Protein AF-A0A821HQ86-F1 (afdb_monomer_lite)

Radius of gyration: 12.58 Å; chains: 1; bounding box: 33×30×31 Å

Sequence (68 aa):
MVLDYSCLQGQSLSVCDSRLISTSFSKENRLFLRSPNYPHEYENSLNCSCQISAVKSQMKFLDFYLEE

Secondary structure (DSSP, 8-state):
----THHHHS-EEETTS--EEEGGG-TTS--EEE-TTTTSPPPTT-----EEE-SS-----S------

Organism: NCBI:txid392030

pLDDT: mean 83.46, std 10.71, range [51.75, 95.38]

InterPro domains:
  IPR000859 CUB domain [PF00431] (28-67)
  IPR035914 Spermadhesin, CUB domain superfamily [G3DSA:2.60.120.290] (13-68)
  IPR035914 Spermadhesin, CUB domain superfamily [SSF49854] (29-67)

Foldseek 3Di:
DDQDCVLVVDAEDELAPQDEAELVPPPVSDYHYDHPPPVDDHDPPDDGHYHYDDPDDDDDDSDDDDDD

Structure (mmCIF, N/CA/C/O backbone):
data_AF-A0A821HQ86-F1
#
_entry.id   AF-A0A821HQ86-F1
#
loop_
_atom_site.group_PDB
_atom_site.id
_atom_site.type_symbol
_atom_site.label_atom_id
_atom_site.label_alt_id
_atom_site.label_comp_id
_atom_site.label_asym_id
_atom_site.label_entity_id
_atom_site.label_seq_id
_atom_site.pdbx_PDB_ins_code
_atom_site.Cartn_x
_atom_site.Cartn_y
_atom_site.Cartn_z
_atom_site.occupancy
_atom_site.B_iso_or_equiv
_atom_site.auth_seq_id
_atom_site.auth_comp_id
_atom_site.auth_asym_id
_atom_site.auth_atom_id
_atom_site.pdbx_PDB_model_num
ATOM 1 N N . MET A 1 1 ? 3.523 -22.850 -3.511 1.00 51.75 1 MET A N 1
ATOM 2 C CA . MET A 1 1 ? 3.003 -21.596 -2.929 1.00 51.75 1 MET A CA 1
ATOM 3 C C . MET A 1 1 ? 1.690 -21.309 -3.640 1.00 51.75 1 MET A C 1
ATOM 5 O O . MET A 1 1 ? 1.703 -21.267 -4.860 1.00 51.75 1 MET A O 1
ATOM 9 N N . VAL A 1 2 ? 0.556 -21.288 -2.936 1.00 53.69 2 VAL A N 1
ATOM 10 C CA . VAL A 1 2 ? -0.747 -20.983 -3.558 1.00 53.69 2 VAL A CA 1
ATOM 11 C C . VAL A 1 2 ? -0.901 -19.469 -3.527 1.00 53.69 2 VAL A C 1
ATOM 13 O O . VAL A 1 2 ? -0.854 -18.895 -2.442 1.00 53.69 2 VAL A O 1
ATOM 16 N N . LEU A 1 3 ? -1.029 -18.840 -4.695 1.00 60.19 3 LEU A N 1
ATOM 17 C CA . LEU A 1 3 ? -1.261 -17.400 -4.798 1.00 60.19 3 LEU A CA 1
ATOM 18 C C . LEU A 1 3 ? -2.673 -17.092 -4.286 1.00 60.19 3 LEU A C 1
ATOM 20 O O . LEU A 1 3 ? -3.662 -17.613 -4.805 1.00 60.19 3 LEU A O 1
ATOM 24 N N . ASP A 1 4 ? -2.760 -16.289 -3.227 1.00 69.06 4 ASP A N 1
ATOM 25 C CA . ASP A 1 4 ? -4.024 -15.845 -2.643 1.00 69.06 4 ASP A CA 1
ATOM 26 C C . ASP A 1 4 ? -4.431 -14.502 -3.265 1.00 69.06 4 ASP A C 1
ATOM 28 O O . ASP A 1 4 ? -4.008 -13.430 -2.832 1.00 69.06 4 ASP A O 1
ATOM 32 N N . TYR A 1 5 ? -5.286 -14.572 -4.287 1.00 70.12 5 TYR A N 1
ATOM 33 C CA . TYR A 1 5 ? -5.811 -13.408 -5.008 1.00 70.12 5 TYR A CA 1
ATOM 34 C C . TYR A 1 5 ? -6.978 -12.711 -4.301 1.00 70.12 5 TYR A C 1
ATOM 36 O O . TYR A 1 5 ? -7.668 -11.892 -4.914 1.00 70.12 5 TYR A O 1
ATOM 44 N N . SER A 1 6 ? -7.235 -13.000 -3.021 1.00 73.25 6 SER A N 1
ATOM 45 C CA . SER A 1 6 ? -8.314 -12.336 -2.278 1.00 73.25 6 SER A CA 1
ATOM 46 C C . SER A 1 6 ? -8.170 -10.808 -2.256 1.00 73.25 6 SER A C 1
ATOM 48 O O . SER A 1 6 ? -9.175 -10.098 -2.199 1.00 73.25 6 SER A O 1
ATOM 50 N N . CYS A 1 7 ? -6.948 -10.285 -2.408 1.00 75.56 7 CYS A N 1
ATOM 51 C CA . CYS A 1 7 ? -6.688 -8.853 -2.542 1.00 75.56 7 CYS A CA 1
ATOM 52 C C . CYS A 1 7 ? -7.245 -8.225 -3.834 1.00 75.56 7 CYS A C 1
ATOM 54 O O . CYS A 1 7 ? -7.469 -7.016 -3.846 1.00 75.56 7 CYS A O 1
ATOM 56 N N . LEU A 1 8 ? -7.499 -9.008 -4.893 1.00 79.75 8 LEU A N 1
ATOM 57 C CA . LEU A 1 8 ? -8.079 -8.526 -6.156 1.00 79.75 8 LEU A CA 1
ATOM 58 C C . LEU A 1 8 ? -9.602 -8.353 -6.084 1.00 79.75 8 LEU A C 1
ATOM 60 O O . LEU A 1 8 ? -10.177 -7.646 -6.904 1.00 79.75 8 LEU A O 1
ATOM 64 N N . GLN A 1 9 ? -10.251 -9.001 -5.118 1.00 73.62 9 GLN A N 1
ATOM 65 C CA . GLN A 1 9 ? -11.711 -9.045 -4.995 1.00 73.62 9 GLN A CA 1
ATOM 66 C C . GLN A 1 9 ? -12.235 -8.127 -3.877 1.00 73.62 9 GLN A C 1
ATOM 68 O O . GLN A 1 9 ? -13.432 -7.855 -3.819 1.00 73.62 9 GLN A O 1
ATOM 73 N N . GLY A 1 10 ? -11.354 -7.650 -2.989 1.00 68.81 10 GLY A N 1
ATOM 74 C CA . GLY A 1 10 ? -11.699 -6.805 -1.844 1.00 68.81 10 GLY A CA 1
ATOM 75 C C . GLY A 1 10 ? -11.249 -5.347 -1.965 1.00 68.81 10 GLY A C 1
ATOM 76 O O . GLY A 1 10 ? -10.527 -4.956 -2.882 1.00 68.81 10 GLY A O 1
ATOM 77 N N . GLN A 1 11 ? -11.646 -4.533 -0.979 1.00 76.44 11 GLN A N 1
ATOM 78 C CA . GLN A 1 11 ? -11.156 -3.163 -0.839 1.00 76.44 11 GLN A CA 1
ATOM 79 C C . GLN A 1 11 ? -9.650 -3.179 -0.555 1.00 76.44 11 GLN A C 1
ATOM 81 O O . GLN A 1 11 ? -9.193 -3.699 0.467 1.00 76.44 11 GLN A O 1
ATOM 86 N N . SER A 1 12 ? -8.881 -2.590 -1.462 1.00 84.19 12 SER A N 1
ATOM 87 C CA . SER A 1 12 ? -7.429 -2.538 -1.366 1.00 84.19 12 SER A CA 1
ATOM 88 C C . SER A 1 12 ? -6.900 -1.130 -1.553 1.00 84.19 12 SER A C 1
ATOM 90 O O . SER A 1 12 ? -7.474 -0.358 -2.320 1.00 84.19 12 SER A O 1
ATOM 92 N N . LEU A 1 13 ? -5.754 -0.852 -0.952 1.00 88.75 13 LEU A N 1
ATOM 93 C CA . LEU A 1 13 ? -5.022 0.391 -1.146 1.00 88.75 13 LEU A CA 1
ATOM 94 C C . LEU A 1 13 ? -3.633 0.103 -1.709 1.00 88.75 13 LEU A C 1
ATOM 96 O O . LEU A 1 13 ? -3.052 -0.954 -1.442 1.00 88.75 13 LEU A O 1
ATOM 100 N N . SER A 1 14 ? -3.105 1.062 -2.464 1.00 91.56 14 SER A N 1
ATOM 101 C CA . SER A 1 14 ? -1.696 1.049 -2.833 1.00 91.56 14 SER A CA 1
ATOM 102 C C . SER A 1 14 ? -0.853 1.500 -1.642 1.00 91.56 14 SER A C 1
ATOM 104 O O . SER A 1 14 ? -1.196 2.462 -0.951 1.00 91.56 14 SER A O 1
ATOM 106 N N . VAL A 1 15 ? 0.288 0.849 -1.422 1.00 92.56 15 VAL A N 1
ATOM 107 C CA . VAL A 1 15 ? 1.288 1.299 -0.438 1.00 92.56 15 VAL A CA 1
ATOM 108 C C . VAL A 1 15 ? 1.923 2.645 -0.814 1.00 92.56 15 VAL A C 1
ATOM 110 O O . VAL A 1 15 ? 2.555 3.273 0.030 1.00 92.56 15 VAL A O 1
ATOM 113 N N . CYS A 1 16 ? 1.738 3.109 -2.054 1.00 93.25 16 CYS A N 1
ATOM 114 C CA . CYS A 1 16 ? 2.258 4.386 -2.549 1.00 93.25 16 CYS A CA 1
ATOM 115 C C . CYS A 1 16 ? 1.294 5.567 -2.383 1.00 93.25 16 CYS A C 1
ATOM 117 O O . CYS A 1 16 ? 1.686 6.708 -2.612 1.00 93.25 16 CYS A O 1
ATOM 119 N N . ASP A 1 17 ? 0.053 5.339 -1.945 1.00 87.44 17 ASP A N 1
ATOM 120 C CA . ASP A 1 17 ? -0.971 6.392 -1.907 1.00 87.44 17 ASP A CA 1
ATOM 121 C C . ASP A 1 17 ? -0.760 7.467 -0.818 1.00 87.44 17 ASP A C 1
ATOM 123 O O . ASP A 1 17 ? -1.609 8.341 -0.671 1.00 87.44 17 ASP A O 1
ATOM 127 N N . SER A 1 18 ? 0.338 7.446 -0.046 1.00 71.88 18 SER A N 1
ATOM 128 C CA . SER A 1 18 ? 0.693 8.435 1.002 1.00 71.88 18 SER A CA 1
ATOM 129 C C . SER A 1 18 ? -0.426 8.758 2.014 1.00 71.88 18 SER A C 1
ATOM 131 O O . SER A 1 18 ? -0.390 9.770 2.713 1.00 71.88 18 SER A O 1
ATOM 133 N N . ARG A 1 19 ? -1.448 7.902 2.109 1.00 74.81 19 ARG A N 1
ATOM 134 C CA . ARG A 1 19 ? -2.621 8.094 2.967 1.00 74.81 19 ARG A CA 1
ATOM 135 C C . ARG A 1 19 ? -2.377 7.494 4.344 1.00 74.81 19 ARG A C 1
ATOM 137 O O . ARG A 1 19 ? -1.783 6.423 4.472 1.00 74.81 19 ARG A O 1
ATOM 144 N N . LEU A 1 20 ? -2.920 8.149 5.371 1.00 78.12 20 LEU A N 1
ATOM 145 C CA . LEU A 1 20 ? -3.079 7.522 6.677 1.00 78.12 20 LEU A CA 1
ATOM 146 C C . LEU A 1 20 ? -4.188 6.476 6.583 1.00 78.12 20 LEU A C 1
ATOM 148 O O . LEU A 1 20 ? -5.354 6.784 6.335 1.00 78.12 20 LEU A O 1
ATOM 152 N N . ILE A 1 21 ? -3.805 5.227 6.788 1.00 81.25 21 ILE A N 1
ATOM 153 C CA . ILE A 1 21 ? -4.707 4.092 6.732 1.00 81.25 21 ILE A CA 1
ATOM 154 C C . ILE A 1 21 ? -5.259 3.879 8.136 1.00 81.25 21 ILE A C 1
ATOM 156 O O . ILE A 1 21 ? -4.551 3.399 9.022 1.00 81.25 21 ILE A O 1
ATOM 160 N N . SER A 1 22 ? -6.526 4.238 8.347 1.00 76.56 22 SER A N 1
ATOM 161 C CA . SER A 1 22 ? -7.220 3.938 9.599 1.00 76.56 22 SER A CA 1
ATOM 162 C C . SER A 1 22 ? -8.108 2.710 9.435 1.00 76.56 22 SER A C 1
ATOM 164 O O . SER A 1 22 ? -8.973 2.651 8.561 1.00 76.56 22 SER A O 1
ATOM 166 N N . THR A 1 23 ? -7.899 1.725 10.304 1.00 70.19 23 THR A N 1
ATOM 167 C CA . THR A 1 23 ? -8.681 0.475 10.333 1.00 70.19 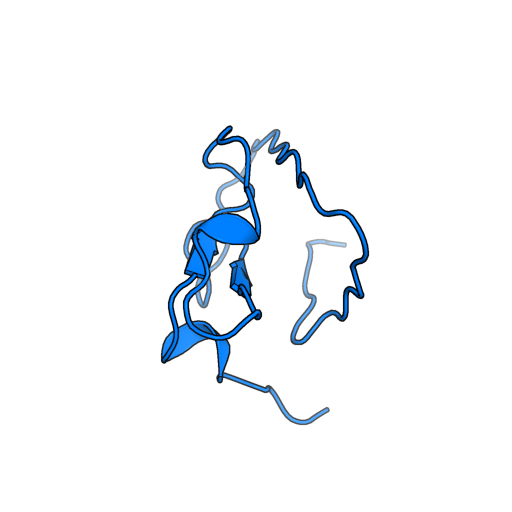23 THR A CA 1
ATOM 168 C C . THR A 1 23 ? -10.156 0.695 10.679 1.00 70.19 23 THR A C 1
ATOM 170 O O . THR A 1 23 ? -10.981 -0.161 10.376 1.00 70.19 23 THR A O 1
ATOM 173 N N . SER A 1 24 ? -10.510 1.870 11.209 1.00 68.75 24 SER A N 1
ATOM 174 C CA . SER A 1 24 ? -11.896 2.296 11.440 1.00 68.75 24 SER A CA 1
ATOM 175 C C . SER A 1 24 ? -12.725 2.428 10.156 1.00 68.75 24 SER A C 1
ATOM 177 O O . SER A 1 24 ? -13.947 2.321 10.214 1.00 68.75 24 SER A O 1
ATOM 179 N N . PHE A 1 25 ? -12.086 2.622 8.996 1.00 64.19 25 PHE A N 1
ATOM 180 C CA . PHE A 1 25 ? -12.765 2.710 7.697 1.00 64.19 25 PHE A CA 1
ATOM 181 C C . PHE A 1 25 ? -13.019 1.345 7.045 1.00 64.19 25 PHE A C 1
ATOM 183 O O . PHE A 1 25 ? -13.785 1.252 6.087 1.00 64.19 25 PHE A O 1
ATOM 190 N N . SER A 1 26 ? -12.386 0.279 7.540 1.00 66.44 26 SER A N 1
ATOM 191 C CA . SER A 1 26 ? -12.539 -1.066 6.988 1.00 66.44 26 SER A CA 1
ATOM 192 C C . SER A 1 26 ? -13.783 -1.735 7.578 1.00 66.44 26 SER A C 1
ATOM 194 O O . SER A 1 26 ? -13.780 -2.170 8.731 1.00 66.44 26 SER A O 1
ATOM 196 N N . LYS A 1 27 ? -14.818 -1.906 6.751 1.00 66.19 27 LYS A N 1
ATOM 197 C CA . LYS A 1 27 ? -16.090 -2.546 7.128 1.00 66.19 27 LYS A CA 1
ATOM 198 C C . LYS A 1 27 ? -15.936 -4.007 7.587 1.00 66.19 27 LYS A C 1
ATOM 200 O O . LYS A 1 27 ? -16.777 -4.495 8.331 1.00 66.19 27 LYS A O 1
ATOM 205 N N . GLU A 1 28 ? -14.859 -4.682 7.183 1.00 70.38 28 GLU A N 1
ATOM 206 C CA . GLU A 1 28 ? -14.612 -6.107 7.463 1.00 70.38 28 GLU A CA 1
ATOM 207 C C . GLU A 1 28 ? -13.433 -6.361 8.417 1.00 70.38 28 GLU A C 1
ATOM 209 O O . GLU A 1 28 ? -12.922 -7.476 8.494 1.00 70.38 28 GLU A O 1
ATOM 214 N N . ASN A 1 29 ? -12.969 -5.331 9.137 1.00 76.81 29 ASN A N 1
ATOM 215 C CA . ASN A 1 29 ? -11.772 -5.391 9.995 1.00 76.81 29 ASN A CA 1
ATOM 216 C C . ASN A 1 29 ? -10.518 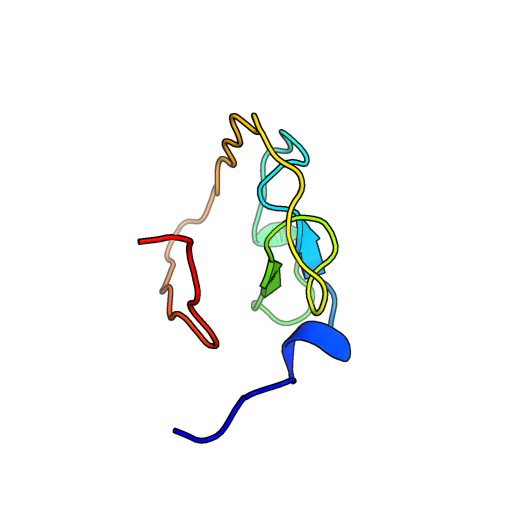-5.985 9.301 1.00 76.81 29 ASN A C 1
ATOM 218 O O . ASN A 1 29 ? -9.616 -6.515 9.950 1.00 76.81 29 ASN A O 1
ATOM 222 N N . ARG A 1 30 ? -10.467 -5.911 7.967 1.00 81.56 30 ARG A N 1
ATOM 223 C CA . ARG A 1 30 ? -9.386 -6.399 7.119 1.00 81.56 30 ARG A CA 1
ATOM 224 C C . ARG A 1 30 ? -9.199 -5.432 5.964 1.00 81.56 30 ARG A C 1
ATOM 226 O O . ARG A 1 30 ? -10.157 -4.984 5.344 1.00 81.56 30 ARG A O 1
ATOM 233 N N . LEU A 1 31 ? -7.941 -5.168 5.654 1.00 84.75 31 LEU A N 1
ATOM 234 C CA . LEU A 1 31 ? -7.544 -4.317 4.551 1.00 84.75 31 LEU A CA 1
ATOM 235 C C . LEU A 1 31 ? -6.468 -5.022 3.739 1.00 84.75 31 LEU A C 1
ATOM 237 O O . LEU A 1 31 ? -5.585 -5.665 4.307 1.00 84.75 31 LEU A O 1
ATOM 241 N N . PHE A 1 32 ? -6.525 -4.859 2.422 1.00 89.06 32 PHE A N 1
ATOM 242 C CA . PHE A 1 32 ? -5.466 -5.312 1.535 1.00 89.06 32 PHE A CA 1
ATOM 243 C C . PHE A 1 32 ? -4.562 -4.156 1.132 1.00 89.06 32 PHE A C 1
ATOM 245 O O . PHE A 1 32 ? -5.039 -3.093 0.734 1.00 89.06 32 PHE A O 1
ATOM 252 N N . LEU A 1 33 ? -3.257 -4.392 1.203 1.00 90.44 33 LEU A N 1
ATOM 253 C CA . LEU A 1 33 ? -2.234 -3.471 0.726 1.00 90.44 33 LEU A CA 1
ATOM 254 C C . LEU A 1 33 ? -1.491 -4.118 -0.425 1.00 90.44 33 LEU A C 1
ATOM 256 O O . LEU A 1 33 ? -1.187 -5.310 -0.371 1.00 90.44 33 LEU A O 1
ATOM 260 N N . ARG A 1 34 ? -1.248 -3.334 -1.469 1.00 92.69 34 ARG A N 1
ATOM 261 C CA . ARG A 1 34 ? -0.618 -3.798 -2.701 1.00 92.69 34 ARG A CA 1
ATOM 262 C C . ARG A 1 34 ? 0.454 -2.818 -3.158 1.00 92.69 34 ARG A C 1
ATOM 264 O O . ARG A 1 34 ? 0.352 -1.624 -2.874 1.00 92.69 34 ARG A O 1
ATOM 271 N N . SER A 1 35 ? 1.453 -3.317 -3.880 1.00 93.69 35 SER A N 1
ATOM 272 C CA . SER A 1 35 ? 2.302 -2.461 -4.711 1.00 93.69 35 SER A CA 1
ATOM 273 C C . SER A 1 35 ? 1.434 -1.727 -5.746 1.00 93.69 35 SER A C 1
ATOM 275 O O . SER A 1 35 ? 0.327 -2.188 -6.063 1.00 93.69 35 SER A O 1
ATOM 277 N N . PRO A 1 36 ? 1.890 -0.580 -6.272 1.00 93.19 36 PRO A N 1
ATOM 278 C CA . PRO A 1 36 ? 1.208 0.041 -7.395 1.00 93.19 36 PRO A CA 1
ATOM 279 C C . PRO A 1 36 ? 1.152 -0.951 -8.560 1.00 93.19 36 PRO A C 1
ATOM 281 O O . PRO A 1 36 ? 2.025 -1.803 -8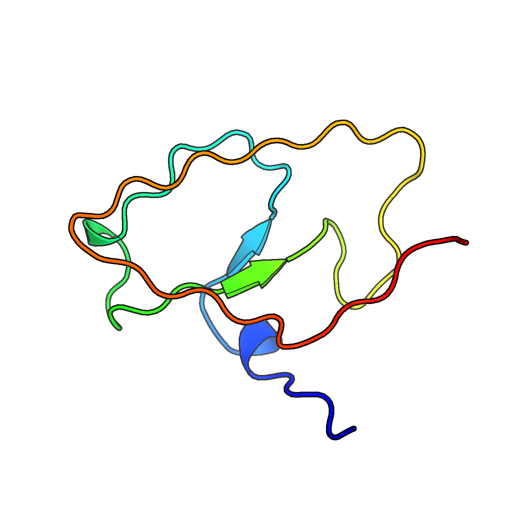.709 1.00 93.19 36 PRO A O 1
ATOM 284 N N . ASN A 1 37 ? 0.061 -0.877 -9.318 1.00 91.88 37 ASN A N 1
ATOM 285 C CA . ASN A 1 37 ? -0.258 -1.734 -10.463 1.00 91.88 37 ASN A CA 1
ATOM 286 C C . ASN A 1 37 ? -0.428 -3.236 -10.209 1.00 91.88 37 ASN A C 1
ATOM 288 O O . ASN A 1 37 ? -0.792 -3.938 -11.151 1.00 91.88 37 ASN A O 1
ATOM 292 N N . TYR A 1 38 ? -0.284 -3.738 -8.976 1.00 91.50 38 TYR A N 1
ATOM 293 C CA . TYR A 1 38 ? -0.512 -5.157 -8.687 1.00 91.50 38 TYR A CA 1
ATOM 294 C C . TYR A 1 38 ? -1.884 -5.630 -9.218 1.00 91.50 38 TYR A C 1
ATOM 296 O O . TYR A 1 38 ? -2.920 -5.054 -8.844 1.00 91.50 38 TYR A O 1
ATOM 304 N N . PRO A 1 39 ? -1.930 -6.705 -10.031 1.00 92.19 39 PRO A N 1
ATOM 305 C CA . PRO A 1 39 ? -0.932 -7.784 -10.119 1.00 92.19 39 PRO A CA 1
ATOM 306 C C . PRO A 1 39 ? 0.179 -7.598 -11.167 1.00 92.19 39 PRO A C 1
ATOM 308 O O . PRO A 1 39 ? 0.957 -8.521 -11.386 1.00 92.19 39 PRO A O 1
ATOM 311 N N . HIS A 1 40 ? 0.247 -6.450 -11.833 1.00 91.94 40 HIS A N 1
ATOM 312 C CA . HIS A 1 40 ? 1.341 -6.108 -12.739 1.00 91.94 40 HIS A CA 1
ATOM 313 C C . HIS A 1 40 ? 2.558 -5.569 -11.975 1.00 91.94 40 HIS A C 1
ATOM 315 O O . HIS A 1 40 ? 2.489 -5.298 -10.773 1.00 91.94 40 HIS A O 1
ATOM 321 N N . GLU A 1 41 ? 3.670 -5.425 -12.693 1.00 93.88 41 GLU A N 1
ATOM 322 C CA . GLU A 1 41 ? 4.919 -4.881 -12.164 1.00 93.88 41 GLU A CA 1
ATOM 323 C C . GLU A 1 41 ? 4.732 -3.449 -11.643 1.00 93.88 41 GLU A C 1
ATOM 325 O O . GLU A 1 41 ? 3.986 -2.642 -12.210 1.00 93.88 41 GLU A O 1
ATOM 330 N N . TYR A 1 42 ? 5.417 -3.148 -10.543 1.00 94.38 42 TYR A N 1
ATOM 331 C CA . TYR A 1 42 ? 5.506 -1.796 -10.010 1.00 94.38 42 TYR A CA 1
ATOM 332 C C . TYR A 1 42 ? 6.455 -0.955 -10.873 1.00 94.38 42 TYR A C 1
ATOM 334 O O . TYR A 1 42 ? 7.373 -1.478 -11.500 1.00 94.38 42 TYR A O 1
ATOM 342 N N . GLU A 1 43 ? 6.254 0.359 -10.912 1.00 95.38 43 GLU A N 1
ATOM 343 C CA . GLU A 1 43 ? 7.146 1.245 -11.656 1.00 95.38 43 GLU A CA 1
ATOM 344 C C . GLU A 1 43 ? 8.536 1.356 -11.017 1.00 95.38 43 GLU A C 1
ATOM 346 O O . GLU A 1 43 ? 8.714 1.294 -9.800 1.00 95.38 43 GLU A O 1
ATOM 351 N N . ASN A 1 44 ? 9.536 1.622 -11.854 1.00 95.19 44 ASN A N 1
ATOM 352 C CA . ASN A 1 44 ? 10.879 1.941 -11.389 1.00 95.19 44 ASN A CA 1
ATOM 353 C C . ASN A 1 44 ? 10.920 3.249 -10.586 1.00 95.19 44 ASN A C 1
ATOM 355 O O . ASN A 1 44 ? 10.124 4.165 -10.794 1.00 95.19 44 ASN A O 1
ATOM 359 N N . SER A 1 45 ? 11.928 3.361 -9.716 1.00 94.69 45 SER A N 1
ATOM 360 C CA . SER A 1 45 ? 12.249 4.598 -8.982 1.00 94.69 45 SER A CA 1
ATOM 361 C C . SER A 1 45 ? 11.147 5.094 -8.033 1.00 94.69 45 SER A C 1
ATOM 363 O O . SER A 1 45 ? 11.049 6.290 -7.752 1.00 94.69 45 SER A O 1
ATOM 365 N N . LEU A 1 46 ? 10.340 4.179 -7.498 1.00 93.50 46 LEU A N 1
ATOM 366 C CA . LEU A 1 46 ? 9.341 4.488 -6.482 1.00 93.50 46 LEU A CA 1
ATOM 367 C C . LEU A 1 46 ? 9.956 4.560 -5.077 1.00 93.50 46 LEU A C 1
ATOM 369 O O . LEU A 1 46 ? 10.748 3.711 -4.678 1.00 93.50 46 LEU A O 1
ATOM 373 N N . ASN A 1 47 ? 9.530 5.554 -4.297 1.00 93.19 47 ASN A N 1
ATOM 374 C CA . ASN A 1 47 ? 9.821 5.662 -2.868 1.00 93.19 47 ASN A CA 1
ATOM 375 C C . ASN A 1 47 ? 8.500 5.766 -2.104 1.00 93.19 47 ASN A C 1
ATOM 377 O O . ASN A 1 47 ? 7.977 6.859 -1.875 1.00 93.19 47 ASN A O 1
ATOM 381 N N . CYS A 1 48 ? 7.924 4.611 -1.784 1.00 93.25 48 CYS A N 1
ATOM 382 C CA . CYS A 1 48 ? 6.590 4.528 -1.210 1.00 93.25 48 CYS A CA 1
ATOM 383 C C . CYS A 1 48 ? 6.640 4.354 0.303 1.00 93.25 48 CYS A C 1
ATOM 385 O O . CYS A 1 48 ? 7.412 3.562 0.837 1.00 93.25 48 CY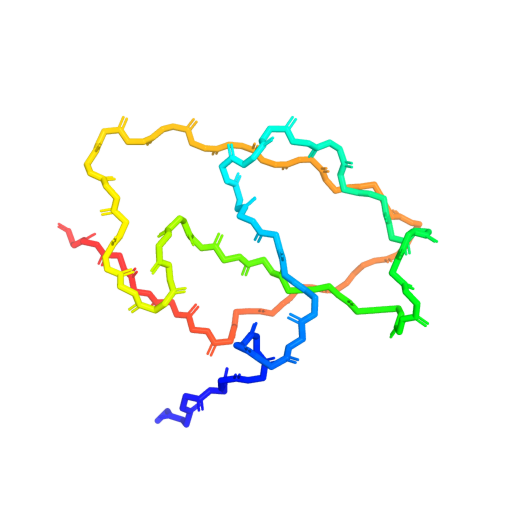S A O 1
ATOM 387 N N . SER A 1 49 ? 5.761 5.076 0.989 1.00 91.50 49 SER A N 1
ATOM 388 C CA . SER A 1 49 ? 5.554 4.957 2.424 1.00 91.50 49 SER A CA 1
ATOM 389 C C . SER A 1 49 ? 4.063 5.024 2.714 1.00 91.50 49 SER A C 1
ATOM 391 O O . SER A 1 49 ? 3.344 5.865 2.171 1.00 91.50 49 SER A O 1
ATOM 393 N N . CYS A 1 50 ? 3.599 4.137 3.588 1.00 89.38 50 CYS A N 1
ATOM 394 C CA . CYS A 1 50 ? 2.238 4.156 4.094 1.00 89.38 50 CYS A CA 1
ATOM 395 C C . CYS A 1 50 ? 2.260 4.068 5.618 1.00 89.38 50 CYS A C 1
ATOM 397 O O . CYS A 1 50 ? 3.051 3.332 6.210 1.00 89.38 50 CYS A O 1
ATOM 399 N N . GLN A 1 51 ? 1.382 4.833 6.264 1.00 89.81 51 GLN A N 1
ATOM 400 C CA . GLN A 1 51 ? 1.257 4.844 7.715 1.00 89.81 51 GLN A CA 1
ATOM 401 C C . GLN A 1 51 ? -0.069 4.209 8.110 1.00 89.81 51 GLN A C 1
ATOM 403 O O . GLN A 1 51 ? -1.138 4.658 7.694 1.00 89.81 51 GLN A O 1
ATOM 408 N N . ILE A 1 52 ? -0.000 3.172 8.942 1.00 87.56 52 ILE A N 1
ATOM 409 C CA . ILE A 1 52 ? -1.175 2.428 9.394 1.00 87.56 52 ILE A CA 1
ATOM 410 C C . ILE A 1 52 ? -1.436 2.763 10.857 1.00 87.56 52 ILE A C 1
ATOM 412 O O . ILE A 1 52 ? -0.583 2.564 11.718 1.00 87.56 52 ILE A O 1
ATOM 416 N N . SER A 1 53 ? -2.636 3.269 11.128 1.00 87.69 53 SER A N 1
ATOM 417 C CA . SER A 1 53 ? -3.124 3.575 12.468 1.00 87.69 53 SER A CA 1
ATOM 418 C C . SER A 1 53 ? -4.150 2.522 12.890 1.00 87.69 53 SER A C 1
ATOM 420 O O . SER A 1 53 ? -5.250 2.422 12.332 1.00 87.69 53 SER A O 1
ATOM 422 N N . ALA A 1 54 ? -3.771 1.695 13.864 1.00 84.94 54 ALA A N 1
ATOM 423 C CA . ALA A 1 54 ? -4.607 0.638 14.420 1.00 84.94 54 ALA A CA 1
ATOM 424 C C . ALA A 1 54 ? -4.270 0.408 15.898 1.00 84.94 54 ALA A C 1
ATOM 426 O O . ALA A 1 54 ? -3.113 0.507 16.295 1.00 84.94 54 ALA A O 1
ATOM 427 N N . VAL A 1 55 ? -5.279 0.061 16.704 1.00 85.50 55 VAL A N 1
ATOM 428 C CA . VAL A 1 55 ? -5.085 -0.289 18.126 1.00 85.50 55 VAL A CA 1
ATOM 429 C C . VAL A 1 55 ? -4.395 -1.652 18.265 1.00 85.50 55 VAL A C 1
ATOM 431 O O . VAL 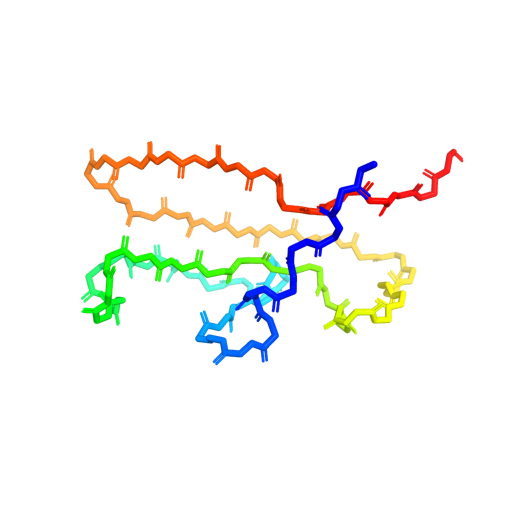A 1 55 ? -3.553 -1.841 19.138 1.00 85.50 55 VAL A O 1
ATOM 434 N N . LYS A 1 56 ? -4.745 -2.605 17.393 1.00 86.44 56 LYS A N 1
ATOM 435 C CA . LYS A 1 56 ? -4.084 -3.906 17.223 1.00 86.44 56 LYS A CA 1
ATOM 436 C C . LYS A 1 56 ? -4.080 -4.253 15.741 1.00 86.44 56 LYS A C 1
ATOM 438 O O . LYS A 1 56 ? -5.073 -4.013 15.059 1.00 86.44 56 LYS A O 1
ATOM 443 N N . SER A 1 57 ? -2.990 -4.829 15.254 1.00 85.44 57 SER A N 1
ATOM 444 C CA . SER A 1 57 ? -2.859 -5.230 13.856 1.00 85.44 57 SER A CA 1
ATOM 445 C C . SER A 1 57 ? -2.031 -6.505 13.732 1.00 85.44 57 SER A C 1
ATOM 447 O O . SER A 1 57 ? -1.172 -6.800 14.562 1.00 85.44 57 SER A O 1
ATOM 449 N N . GLN A 1 58 ? -2.319 -7.268 12.684 1.00 89.19 58 GLN A N 1
ATOM 450 C CA . GLN A 1 58 ? -1.505 -8.387 12.235 1.00 89.19 58 GLN A CA 1
ATOM 451 C C . GLN A 1 58 ? -1.310 -8.230 10.732 1.00 89.19 58 GLN A C 1
ATOM 453 O O . GLN A 1 58 ? -2.259 -7.935 10.007 1.00 89.19 58 GLN A O 1
ATOM 458 N N . MET A 1 59 ? -0.079 -8.425 10.274 1.00 88.56 59 MET A N 1
ATOM 459 C CA . MET A 1 59 ? 0.274 -8.365 8.863 1.00 88.56 59 MET A CA 1
ATOM 460 C C . MET A 1 59 ? 0.741 -9.729 8.386 1.00 88.56 59 MET A C 1
ATOM 462 O O . MET A 1 59 ? 1.410 -10.465 9.111 1.00 88.56 59 MET A O 1
ATOM 466 N N . LYS A 1 60 ? 0.388 -10.047 7.147 1.00 90.88 60 LYS A N 1
ATOM 467 C CA . LYS A 1 60 ? 0.846 -11.237 6.446 1.00 90.88 60 LYS A CA 1
ATOM 468 C C . LYS A 1 60 ? 1.033 -10.874 4.980 1.00 90.88 60 LYS A C 1
ATOM 470 O O . LYS A 1 60 ? 0.147 -10.261 4.389 1.00 90.88 60 LYS A O 1
ATOM 475 N N . PHE A 1 61 ? 2.150 -11.294 4.400 1.00 91.19 61 PHE A N 1
ATOM 476 C CA . PHE A 1 61 ? 2.330 -11.259 2.955 1.00 91.19 61 PHE A CA 1
ATOM 477 C C . PHE A 1 61 ? 1.502 -12.377 2.316 1.00 91.19 61 PHE A C 1
ATOM 479 O O . PHE A 1 61 ? 1.637 -13.548 2.679 1.00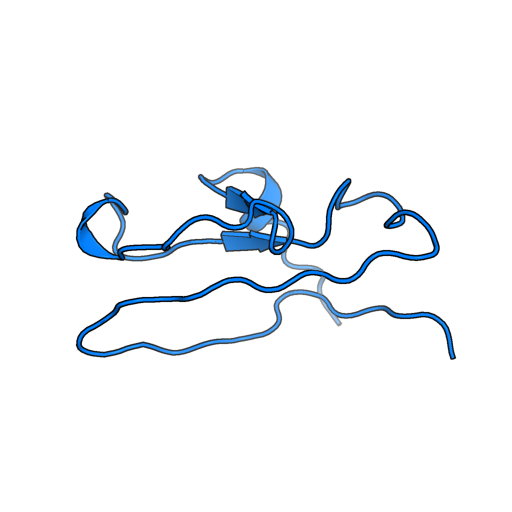 91.19 61 PHE A O 1
ATOM 486 N N . LEU A 1 62 ? 0.597 -11.995 1.415 1.00 90.50 62 LEU A N 1
ATOM 487 C CA . LEU A 1 62 ? -0.154 -12.934 0.573 1.00 90.50 62 LEU A CA 1
ATOM 488 C C . LEU A 1 62 ? 0.633 -13.295 -0.688 1.00 90.50 62 LEU A C 1
ATOM 490 O O . LEU A 1 62 ? 0.513 -14.409 -1.188 1.00 90.50 62 LEU A O 1
ATOM 494 N N . ASP A 1 63 ? 1.450 -12.351 -1.144 1.00 90.62 63 ASP A N 1
ATOM 495 C CA . ASP A 1 63 ? 2.350 -12.453 -2.279 1.00 90.62 63 ASP A CA 1
ATOM 496 C C . ASP A 1 63 ? 3.549 -11.522 -2.032 1.00 90.62 63 ASP A C 1
ATOM 498 O O . ASP A 1 63 ? 3.407 -10.505 -1.340 1.00 90.62 63 ASP A O 1
ATOM 502 N N . PHE A 1 64 ? 4.725 -11.893 -2.535 1.00 91.50 64 PHE A N 1
ATOM 503 C CA . PHE A 1 64 ? 5.952 -11.112 -2.391 1.00 91.50 64 PHE A CA 1
ATOM 504 C C . PHE A 1 64 ? 6.947 -11.454 -3.504 1.00 91.50 64 PHE A C 1
ATOM 506 O O . PHE A 1 64 ? 7.524 -12.541 -3.522 1.00 91.50 64 PHE A O 1
ATOM 513 N N . TYR A 1 65 ? 7.159 -10.494 -4.401 1.00 91.69 65 TYR A N 1
ATOM 514 C CA . TYR A 1 65 ? 8.130 -10.556 -5.486 1.00 91.69 65 TYR A CA 1
ATOM 515 C C . TYR A 1 65 ? 8.729 -9.160 -5.686 1.00 91.69 65 TYR A C 1
ATOM 517 O O . TYR A 1 65 ? 7.984 -8.195 -5.857 1.00 91.69 65 TYR A O 1
ATOM 525 N N . LEU A 1 66 ? 10.055 -9.058 -5.618 1.00 91.62 66 LEU A N 1
ATOM 526 C CA . LEU A 1 66 ? 10.839 -7.846 -5.870 1.00 91.62 66 LEU A CA 1
ATOM 527 C C . LEU A 1 66 ? 12.027 -8.217 -6.766 1.00 91.62 66 LEU A C 1
ATOM 529 O O . LEU A 1 66 ? 12.438 -9.377 -6.776 1.00 91.62 66 LEU A O 1
ATOM 533 N N . GLU A 1 67 ? 12.559 -7.237 -7.495 1.00 89.31 67 GLU A N 1
ATOM 534 C CA . GLU A 1 67 ? 13.824 -7.374 -8.230 1.00 89.31 67 GLU A CA 1
ATOM 535 C C . GLU A 1 67 ? 14.974 -7.770 -7.279 1.00 89.31 67 GLU A C 1
ATOM 537 O O . GLU A 1 67 ? 15.026 -7.286 -6.144 1.00 89.31 67 GLU A O 1
ATOM 542 N N . GLU A 1 68 ? 15.857 -8.670 -7.734 1.00 79.94 68 GLU A N 1
ATOM 543 C CA . GLU A 1 68 ? 17.040 -9.146 -6.986 1.00 79.94 68 GLU A CA 1
ATOM 544 C C . GLU A 1 68 ? 18.204 -8.146 -6.985 1.00 79.94 68 GLU A C 1
ATOM 546 O O . GLU A 1 68 ? 18.490 -7.549 -8.051 1.00 79.94 68 GLU A O 1
#